Protein AF-A0A9C9TRP1-F1 (afdb_monomer_lite)

Radius of gyration: 16.71 Å; chains: 1; bounding box: 44×21×56 Å

Sequence (97 aa):
MAILVLIALPFAFRKRKKAGPLKREEFCRHLQGMGTEAALKERGSDEEKIGLSRYSGQSSEGIIELRGRNIAFVNVISIASQYGVSYFLDYLVKAST

Secondary structure (DSSP, 8-state):
-HHHHHHHHHHHHHHS--SHHHHHHHHHHHHHHTT--EEEPPTT-GGGGTT----TTEEEEEEEEE-SSSEEEEEEEEEEETTEEEEEEEEEEPP--

Foldseek 3Di:
DVVCCVVVVVVVVCVLVACALVVVVVVQVVCVVVVWPKDFDDPDDPCLVVPDDPDPQKDWSGWIATPPDQWGIKTWIWGDDPVGIDIDIDTDGHPDD

Structure (mmCIF, N/CA/C/O backbone):
data_AF-A0A9C9TRP1-F1
#
_entry.id   AF-A0A9C9TRP1-F1
#
loop_
_atom_site.group_PDB
_atom_site.id
_atom_site.type_symbol
_atom_site.label_atom_id
_atom_site.label_alt_id
_atom_site.label_comp_id
_atom_site.label_asym_id
_atom_site.label_entity_id
_atom_site.label_seq_id
_atom_site.pdbx_PDB_ins_code
_atom_site.Cartn_x
_atom_site.Cartn_y
_atom_site.Cartn_z
_atom_site.occupancy
_atom_site.B_iso_or_equiv
_atom_site.auth_seq_id
_atom_site.auth_comp_id
_atom_site.auth_asym_id
_atom_site.auth_atom_id
_atom_site.pdbx_PDB_model_num
ATOM 1 N N . MET A 1 1 ? 26.600 13.553 -32.801 1.00 54.06 1 MET A N 1
ATOM 2 C CA . MET A 1 1 ? 25.199 13.068 -32.774 1.00 54.06 1 MET A CA 1
ATOM 3 C C . MET A 1 1 ? 24.971 11.789 -31.951 1.00 54.06 1 MET A C 1
ATOM 5 O O . MET A 1 1 ? 23.855 11.599 -31.496 1.00 54.06 1 MET A O 1
ATOM 9 N N . ALA A 1 2 ? 25.977 10.941 -31.683 1.00 58.34 2 ALA A N 1
ATOM 10 C CA . ALA A 1 2 ? 25.782 9.683 -30.935 1.00 58.34 2 ALA A CA 1
ATOM 11 C C . ALA A 1 2 ? 25.607 9.833 -29.401 1.00 58.34 2 ALA A C 1
ATOM 13 O O . ALA A 1 2 ? 24.950 9.013 -28.767 1.00 58.34 2 ALA A O 1
ATOM 14 N N . ILE A 1 3 ? 26.143 10.900 -28.795 1.00 57.72 3 ILE A N 1
ATOM 15 C CA . ILE A 1 3 ? 26.137 11.090 -27.328 1.00 57.72 3 ILE A CA 1
ATOM 16 C C . ILE A 1 3 ? 24.727 11.400 -26.790 1.00 57.72 3 ILE A C 1
ATOM 18 O O . ILE A 1 3 ? 24.355 10.941 -25.713 1.00 57.72 3 ILE A O 1
ATOM 22 N N . LEU A 1 4 ? 23.901 12.109 -27.569 1.00 53.91 4 LEU A N 1
ATOM 23 C CA . LEU A 1 4 ? 22.511 12.406 -27.199 1.00 53.91 4 LEU A CA 1
ATOM 24 C C . LEU A 1 4 ? 21.652 11.141 -27.116 1.00 53.91 4 LEU A C 1
ATOM 26 O O . LEU A 1 4 ? 20.800 11.056 -26.239 1.00 53.91 4 LEU A O 1
ATOM 30 N N . VAL A 1 5 ? 21.911 10.135 -27.958 1.00 58.59 5 VAL A N 1
ATOM 31 C CA . VAL A 1 5 ? 21.199 8.846 -27.919 1.00 58.59 5 VAL A CA 1
ATOM 32 C C . VAL A 1 5 ? 21.573 8.064 -26.657 1.00 58.59 5 VAL A C 1
ATOM 34 O O . VAL A 1 5 ? 20.697 7.518 -25.994 1.00 58.59 5 VAL A O 1
ATOM 37 N N . LEU A 1 6 ? 22.848 8.089 -26.259 1.00 58.38 6 LEU A N 1
ATOM 38 C CA . LEU A 1 6 ? 23.347 7.421 -25.049 1.00 58.38 6 LEU A CA 1
ATOM 39 C C . LEU A 1 6 ? 22.825 8.026 -23.740 1.00 58.38 6 LEU A C 1
ATOM 41 O O . LEU A 1 6 ? 22.731 7.308 -22.751 1.00 58.38 6 LEU A O 1
ATOM 45 N N . ILE A 1 7 ? 22.451 9.308 -23.722 1.00 58.03 7 ILE A N 1
ATOM 46 C CA . ILE A 1 7 ? 21.831 9.951 -22.551 1.00 58.03 7 ILE A CA 1
ATOM 47 C C . ILE A 1 7 ? 20.302 9.851 -22.628 1.00 58.03 7 ILE A C 1
ATOM 49 O O . ILE A 1 7 ? 19.653 9.546 -21.628 1.00 58.03 7 ILE A O 1
ATOM 53 N N . ALA A 1 8 ? 19.707 10.056 -23.807 1.00 57.09 8 ALA A N 1
ATOM 54 C CA . ALA A 1 8 ? 18.257 10.048 -23.984 1.00 57.09 8 ALA A CA 1
ATOM 55 C C . ALA A 1 8 ? 17.641 8.656 -23.793 1.00 57.09 8 ALA A C 1
ATOM 57 O O . ALA A 1 8 ? 16.556 8.553 -23.223 1.00 57.09 8 ALA A O 1
ATOM 58 N N . LEU A 1 9 ? 18.323 7.584 -24.207 1.00 59.53 9 LEU A N 1
ATOM 59 C CA . LEU A 1 9 ? 17.808 6.217 -24.108 1.00 59.53 9 LEU A CA 1
ATOM 60 C C . LEU A 1 9 ? 17.665 5.722 -22.653 1.00 59.53 9 LEU A C 1
ATOM 62 O O . LEU A 1 9 ? 16.559 5.312 -22.285 1.00 59.53 9 LEU A O 1
ATOM 66 N N . PRO A 1 10 ? 18.687 5.815 -21.772 1.00 59.16 10 PRO A N 1
ATOM 67 C CA . PRO A 1 10 ? 18.510 5.470 -20.368 1.00 59.16 10 PRO A CA 1
ATOM 68 C C . PRO A 1 10 ? 17.538 6.423 -19.675 1.00 59.16 10 PRO A C 1
ATOM 70 O O . PRO A 1 10 ? 16.803 5.971 -18.809 1.00 59.16 10 PRO A O 1
ATOM 73 N N . PHE A 1 11 ? 17.444 7.702 -20.065 1.00 55.38 11 PHE A N 1
ATOM 74 C CA . PHE A 1 11 ? 16.477 8.643 -19.482 1.00 55.38 11 PHE A CA 1
ATOM 75 C C . PHE A 1 11 ? 15.024 8.362 -19.908 1.00 55.38 11 PHE A C 1
ATOM 77 O O . PHE A 1 11 ? 14.112 8.520 -19.096 1.00 55.38 11 PHE A O 1
ATOM 84 N N . ALA A 1 12 ? 14.796 7.894 -21.139 1.00 53.12 12 ALA A N 1
ATOM 85 C CA . ALA A 1 12 ? 13.496 7.431 -21.627 1.00 53.12 12 ALA A CA 1
ATOM 86 C C . ALA A 1 12 ? 13.075 6.111 -20.954 1.00 53.12 12 ALA A C 1
ATOM 88 O O . ALA A 1 12 ? 11.932 5.987 -20.515 1.00 53.12 12 ALA A O 1
ATOM 89 N N . PHE A 1 13 ? 14.007 5.173 -20.741 1.00 54.69 13 PHE A N 1
ATOM 90 C CA . PHE A 1 13 ? 13.780 3.991 -19.894 1.00 54.69 13 PHE A CA 1
ATOM 91 C C . PHE A 1 13 ? 13.594 4.351 -18.410 1.00 54.69 13 PHE A C 1
ATOM 93 O O . PHE A 1 13 ? 12.798 3.726 -17.719 1.00 54.69 13 PHE A O 1
ATOM 100 N N . ARG A 1 14 ? 14.235 5.419 -17.922 1.00 51.59 14 ARG A N 1
ATOM 101 C CA . ARG A 1 14 ? 13.981 5.989 -16.589 1.00 51.59 14 ARG A CA 1
ATOM 102 C C . ARG A 1 14 ? 12.642 6.723 -16.520 1.00 51.59 14 ARG A C 1
ATOM 104 O O . ARG A 1 14 ? 12.145 6.908 -15.421 1.00 51.59 14 ARG A O 1
ATOM 111 N N . LYS A 1 15 ? 12.062 7.163 -17.647 1.00 44.75 15 LYS A N 1
ATOM 112 C CA . LYS A 1 15 ? 10.705 7.742 -17.761 1.00 44.75 15 LYS A CA 1
ATOM 113 C C . LYS A 1 15 ? 9.610 6.696 -17.995 1.00 44.75 15 LYS A C 1
ATOM 115 O O . LYS A 1 15 ? 8.493 6.955 -17.570 1.00 44.75 15 LYS A O 1
ATOM 120 N N . ARG A 1 16 ? 9.956 5.458 -18.384 1.00 47.78 16 ARG A N 1
ATOM 121 C CA . ARG A 1 16 ? 9.294 4.236 -17.858 1.00 47.78 16 ARG A CA 1
ATOM 122 C C . ARG A 1 16 ? 9.579 4.045 -16.355 1.00 47.78 16 ARG A C 1
ATOM 124 O O . ARG A 1 16 ? 9.641 2.930 -15.844 1.00 47.78 16 ARG A O 1
ATOM 131 N N . LYS A 1 17 ? 9.775 5.156 -15.635 1.00 48.00 17 LYS A N 1
ATOM 132 C CA . LYS A 1 17 ? 9.581 5.295 -14.202 1.00 48.00 17 LYS A CA 1
ATOM 133 C C . LYS A 1 17 ? 8.324 4.504 -13.909 1.00 48.00 17 LYS A C 1
ATOM 135 O O . LYS A 1 17 ? 7.258 4.827 -14.431 1.00 48.00 17 LYS A O 1
ATOM 140 N N . LYS A 1 18 ? 8.539 3.419 -13.165 1.00 52.09 18 LYS A N 1
ATOM 141 C CA . LYS A 1 18 ? 7.585 2.724 -12.310 1.00 52.09 18 LYS A CA 1
ATOM 142 C C . LYS A 1 18 ? 6.321 3.569 -12.195 1.00 52.09 18 LYS A C 1
ATOM 144 O O . LYS A 1 18 ? 6.448 4.732 -11.817 1.00 52.09 18 LYS A O 1
ATOM 149 N N . ALA A 1 19 ? 5.151 3.023 -12.521 1.00 51.97 19 ALA A N 1
ATOM 150 C CA . ALA A 1 19 ? 3.883 3.760 -12.561 1.00 51.97 19 ALA A CA 1
ATOM 151 C C . ALA A 1 19 ? 3.497 4.474 -11.243 1.00 51.97 19 ALA A C 1
ATOM 153 O O . ALA A 1 19 ? 2.430 5.065 -11.170 1.00 51.97 19 ALA A O 1
ATOM 154 N N . GLY A 1 20 ? 4.371 4.477 -10.233 1.00 60.53 20 GLY A N 1
ATOM 155 C CA . GLY A 1 20 ? 4.607 5.642 -9.392 1.00 60.53 20 GLY A CA 1
ATOM 156 C C . GLY A 1 20 ? 3.391 6.069 -8.573 1.00 60.53 20 GLY A C 1
ATOM 157 O O . GLY A 1 20 ? 2.473 5.273 -8.371 1.00 60.53 20 GLY A O 1
ATOM 158 N N . PRO A 1 21 ? 3.342 7.344 -8.143 1.00 57.25 21 PRO A N 1
ATOM 159 C CA . PRO A 1 21 ? 2.223 7.898 -7.374 1.00 57.25 21 PRO A CA 1
ATOM 160 C C . PRO A 1 21 ? 0.847 7.663 -8.019 1.00 57.25 21 PRO A C 1
ATOM 162 O O . PRO A 1 21 ? -0.150 7.561 -7.307 1.00 57.25 21 PRO A O 1
ATOM 165 N N . LEU A 1 22 ? 0.805 7.518 -9.350 1.00 67.50 22 LEU A N 1
ATOM 166 C CA . LEU A 1 22 ? -0.417 7.342 -10.133 1.00 67.50 22 LEU A CA 1
ATOM 167 C C . LEU A 1 22 ? -1.205 6.097 -9.700 1.00 67.50 22 LEU A C 1
ATOM 169 O O . LEU A 1 22 ? -2.420 6.162 -9.551 1.00 67.50 22 LEU A O 1
ATOM 173 N N . LYS A 1 23 ? -0.515 4.982 -9.422 1.00 76.62 23 LYS A N 1
ATOM 174 C CA . LYS A 1 23 ? -1.152 3.739 -8.952 1.00 76.62 23 LYS A CA 1
ATOM 175 C C . LYS A 1 23 ? -1.754 3.885 -7.553 1.00 76.62 23 LYS A C 1
ATOM 177 O O . LYS A 1 23 ? -2.807 3.315 -7.283 1.00 76.62 23 LYS A O 1
ATOM 182 N N . ARG A 1 24 ? -1.112 4.664 -6.672 1.00 84.19 24 ARG A N 1
ATOM 183 C CA . ARG A 1 24 ? -1.621 4.950 -5.319 1.00 84.19 24 ARG A CA 1
ATOM 184 C C . ARG A 1 24 ? -2.891 5.798 -5.381 1.00 84.19 24 ARG A C 1
ATOM 186 O O . ARG A 1 24 ? -3.865 5.496 -4.699 1.00 84.19 24 ARG A O 1
ATOM 193 N N . GLU A 1 25 ? -2.882 6.846 -6.196 1.00 88.12 25 GLU A N 1
ATOM 194 C CA . GLU A 1 25 ? -4.027 7.743 -6.385 1.00 88.12 25 GLU A CA 1
ATOM 195 C C . GLU A 1 25 ? -5.217 7.025 -7.027 1.00 88.12 25 GLU A C 1
ATOM 197 O O . GLU A 1 25 ? -6.345 7.154 -6.551 1.00 88.12 25 GLU A O 1
ATOM 202 N N . GLU A 1 26 ? -4.962 6.225 -8.066 1.00 89.62 26 GLU A N 1
ATOM 203 C CA . GLU A 1 26 ? -5.971 5.396 -8.728 1.00 89.62 26 GLU A CA 1
ATOM 204 C C . GLU A 1 26 ? -6.605 4.408 -7.742 1.00 89.62 26 GLU A C 1
ATOM 206 O O . GLU A 1 26 ? -7.830 4.319 -7.654 1.00 89.62 26 GLU A O 1
ATOM 211 N N . PHE A 1 27 ? -5.783 3.730 -6.936 1.00 88.44 27 PHE A N 1
ATOM 212 C CA . PHE A 1 27 ? -6.272 2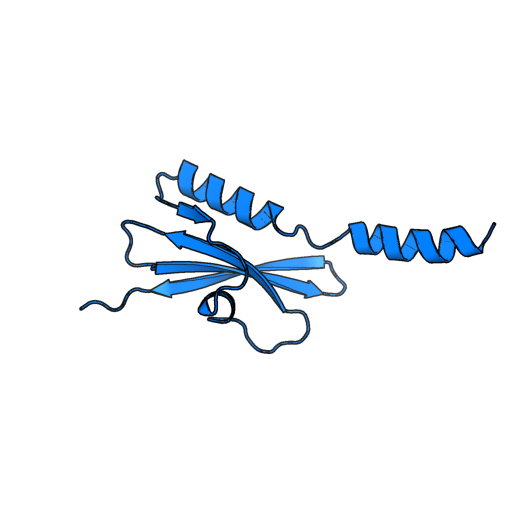.800 -5.925 1.00 88.44 27 PHE A CA 1
ATOM 213 C C . PHE A 1 27 ? -7.073 3.504 -4.819 1.00 88.44 27 PHE A C 1
ATOM 215 O O . PHE A 1 27 ? -8.154 3.043 -4.460 1.00 88.44 27 PHE A O 1
ATOM 222 N N . CYS A 1 28 ? -6.613 4.661 -4.331 1.00 90.75 28 CYS A N 1
ATOM 223 C CA . CYS A 1 28 ? -7.358 5.458 -3.354 1.00 90.75 28 CYS A CA 1
ATOM 224 C C . CYS A 1 28 ? -8.725 5.892 -3.900 1.00 90.75 28 CYS A C 1
ATOM 226 O O . CYS A 1 28 ? -9.734 5.769 -3.208 1.00 90.75 28 CYS A O 1
ATOM 228 N N . ARG A 1 29 ? -8.782 6.350 -5.157 1.00 92.88 29 ARG A N 1
ATOM 229 C CA . ARG A 1 29 ? -10.042 6.724 -5.812 1.00 92.88 29 ARG A CA 1
ATOM 230 C C . ARG A 1 29 ? -10.965 5.523 -5.992 1.00 92.88 29 ARG A C 1
ATOM 232 O O . ARG A 1 29 ? -12.172 5.653 -5.814 1.00 92.88 29 ARG A O 1
ATOM 239 N N . HIS A 1 30 ? -10.416 4.358 -6.321 1.00 91.62 30 HIS A N 1
ATOM 240 C CA . HIS A 1 30 ? -11.198 3.132 -6.432 1.00 91.62 30 HIS A CA 1
ATOM 241 C C . HIS A 1 30 ? -11.830 2.745 -5.088 1.00 91.62 30 HIS A C 1
ATOM 243 O O . HIS A 1 30 ? -13.029 2.491 -5.026 1.00 91.62 30 HIS A O 1
ATOM 249 N N . LEU A 1 31 ? -11.057 2.797 -3.999 1.00 89.88 31 LEU A N 1
ATOM 250 C CA . LEU A 1 31 ? -11.559 2.548 -2.645 1.00 89.88 31 LEU A CA 1
ATOM 251 C C . LEU A 1 31 ? -12.677 3.524 -2.256 1.00 89.88 31 LEU A C 1
ATOM 253 O O . LEU A 1 31 ? -13.703 3.092 -1.730 1.00 89.88 31 LEU A O 1
ATOM 257 N N . GLN A 1 32 ? -12.512 4.811 -2.572 1.00 91.75 32 GLN A N 1
ATOM 258 C CA . GLN A 1 32 ? -13.557 5.824 -2.388 1.00 91.75 32 GLN A CA 1
ATOM 259 C C . GLN A 1 32 ? -14.813 5.503 -3.207 1.00 91.75 32 GLN A C 1
ATOM 261 O O . GLN A 1 32 ? -15.919 5.562 -2.676 1.00 91.75 32 GLN A O 1
ATOM 266 N N . GLY A 1 33 ? -14.657 5.093 -4.470 1.00 92.25 33 GLY A N 1
ATOM 267 C CA . GLY A 1 33 ? -15.766 4.670 -5.331 1.00 92.25 33 GLY A CA 1
ATOM 268 C C . GLY A 1 33 ? -16.520 3.441 -4.809 1.00 92.25 33 GLY A C 1
ATOM 269 O O . GLY A 1 33 ? -17.713 3.305 -5.054 1.00 92.25 33 GLY A O 1
ATOM 270 N N . MET A 1 34 ? -15.855 2.582 -4.033 1.00 90.12 34 MET A N 1
ATOM 271 C CA . MET A 1 34 ? -16.473 1.451 -3.330 1.00 90.12 34 MET A CA 1
ATOM 272 C C . MET A 1 34 ? -17.136 1.842 -1.995 1.00 90.12 34 MET A C 1
ATOM 274 O O . MET A 1 34 ? -17.549 0.963 -1.239 1.00 90.12 34 MET A O 1
ATOM 278 N N . GLY A 1 35 ? -17.198 3.134 -1.658 1.00 87.94 35 GLY A N 1
ATOM 279 C CA . GLY A 1 35 ? -17.747 3.617 -0.388 1.00 87.94 35 GLY A CA 1
ATOM 280 C C . GLY A 1 35 ? -16.805 3.427 0.804 1.00 87.94 35 GLY A C 1
ATOM 281 O O . GLY A 1 35 ? -17.251 3.377 1.947 1.00 87.94 35 GLY A O 1
ATOM 282 N N . THR A 1 36 ? -15.499 3.276 0.564 1.00 87.81 36 THR A N 1
ATOM 283 C CA . THR A 1 36 ? -14.499 3.252 1.637 1.00 87.81 36 THR A CA 1
ATOM 284 C C . THR A 1 36 ? -14.003 4.667 1.902 1.00 87.81 36 THR A C 1
ATOM 286 O O . THR A 1 36 ? -13.558 5.349 0.981 1.00 87.81 36 THR A O 1
ATOM 289 N N . GLU A 1 37 ? -14.006 5.097 3.163 1.00 90.62 37 GLU A N 1
ATOM 290 C CA . GLU A 1 37 ? -13.368 6.351 3.567 1.00 90.62 37 GLU A CA 1
ATOM 291 C C . GLU A 1 37 ? -11.841 6.206 3.497 1.00 90.62 37 GLU A C 1
ATOM 293 O O . GLU A 1 37 ? -11.183 5.842 4.471 1.00 90.62 37 GLU A O 1
ATOM 298 N N . ALA A 1 38 ? -11.281 6.435 2.311 1.00 90.88 38 ALA A N 1
ATOM 299 C CA . ALA A 1 38 ? -9.853 6.343 2.041 1.00 90.88 38 ALA A CA 1
ATOM 300 C C . ALA A 1 38 ? -9.252 7.732 1.791 1.00 90.88 38 ALA A C 1
ATOM 302 O O . ALA A 1 38 ? -9.835 8.538 1.062 1.00 90.88 38 ALA A O 1
ATOM 303 N N . ALA A 1 39 ? -8.076 8.003 2.357 1.00 90.12 39 ALA A N 1
ATOM 304 C CA . ALA A 1 39 ? -7.345 9.252 2.155 1.00 90.12 39 ALA A CA 1
ATOM 305 C C . ALA A 1 39 ? -5.855 8.994 1.910 1.00 90.12 39 ALA A C 1
ATOM 307 O O . ALA A 1 39 ? -5.246 8.124 2.531 1.00 90.12 39 ALA A O 1
ATOM 308 N N . LEU A 1 40 ? -5.248 9.767 1.010 1.00 89.12 40 LEU A N 1
ATOM 309 C CA . LEU A 1 40 ? -3.804 9.715 0.788 1.00 89.12 40 LEU A CA 1
ATOM 310 C C . LEU A 1 40 ? -3.083 10.368 1.967 1.00 89.12 40 LEU A C 1
ATOM 312 O O . LEU A 1 40 ? -3.364 11.520 2.292 1.00 89.12 40 LEU A O 1
ATOM 316 N N . LYS A 1 41 ? -2.123 9.659 2.564 1.00 85.00 41 LYS A N 1
ATOM 317 C CA . LYS A 1 41 ? -1.250 10.222 3.599 1.00 85.00 41 LYS A CA 1
ATOM 318 C C . LYS A 1 41 ? -0.015 10.875 2.967 1.00 85.00 41 LYS A C 1
ATOM 320 O O . LYS A 1 41 ? 0.409 10.498 1.861 1.00 85.00 41 LYS A O 1
ATOM 325 N N . GLU A 1 42 ? 0.540 11.879 3.646 1.00 77.06 42 GLU A N 1
ATOM 326 C CA . GLU A 1 42 ? 1.797 12.513 3.240 1.00 77.06 42 GLU A CA 1
ATOM 327 C C . GLU A 1 42 ? 2.950 11.506 3.234 1.00 77.06 42 GLU A C 1
ATOM 329 O O . GLU A 1 42 ? 3.019 10.595 4.063 1.00 77.0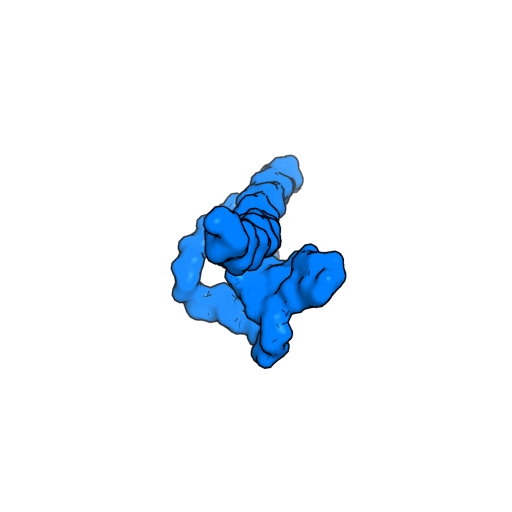6 42 GLU A O 1
ATOM 334 N N . ARG A 1 43 ? 3.852 11.679 2.263 1.00 72.25 43 ARG A N 1
ATOM 335 C CA . ARG A 1 43 ? 5.021 10.813 2.100 1.00 72.25 43 ARG A CA 1
ATOM 336 C C . ARG A 1 43 ? 6.081 11.106 3.152 1.00 72.25 43 ARG A C 1
ATOM 338 O O . ARG A 1 43 ? 6.258 12.253 3.545 1.00 72.25 43 ARG A O 1
ATOM 345 N N . GLY A 1 44 ? 6.836 10.083 3.541 1.00 67.62 44 GLY A N 1
ATOM 346 C CA . GLY A 1 44 ? 7.930 10.193 4.506 1.00 67.62 44 GLY A CA 1
ATOM 347 C C . GLY A 1 44 ? 7.534 9.929 5.958 1.00 67.62 44 GLY A C 1
ATOM 348 O O . GLY A 1 44 ? 8.378 10.078 6.839 1.00 67.62 44 GLY A O 1
ATOM 349 N N . SER A 1 45 ? 6.291 9.514 6.223 1.00 70.62 45 SER A N 1
ATOM 350 C CA . SER A 1 45 ? 5.912 9.046 7.560 1.00 70.62 45 SER A CA 1
ATOM 351 C C . SER A 1 45 ? 6.638 7.740 7.903 1.00 70.62 45 SER A C 1
ATOM 353 O O . SER A 1 45 ? 6.874 6.902 7.031 1.00 70.62 45 SER A O 1
ATOM 355 N N . ASP A 1 46 ? 6.987 7.537 9.176 1.00 72.88 46 ASP A N 1
ATOM 356 C CA . ASP A 1 46 ? 7.640 6.294 9.617 1.00 72.88 46 ASP A CA 1
ATOM 357 C C . ASP A 1 46 ? 6.769 5.055 9.390 1.00 72.88 46 ASP A C 1
ATOM 359 O O . ASP A 1 46 ? 7.280 3.948 9.219 1.00 72.88 46 ASP A O 1
ATOM 363 N N . GLU A 1 47 ? 5.458 5.256 9.287 1.00 73.62 47 GLU A N 1
ATOM 364 C CA . GLU A 1 47 ? 4.503 4.224 8.917 1.00 73.62 47 GLU A CA 1
ATOM 365 C C . GLU A 1 47 ? 4.776 3.658 7.518 1.00 73.62 47 GLU A C 1
ATOM 367 O O . GLU A 1 47 ? 4.527 2.479 7.289 1.00 73.62 47 GLU A O 1
ATOM 372 N N . GLU A 1 48 ? 5.344 4.437 6.584 1.00 73.81 48 GLU A N 1
ATOM 373 C CA . GLU A 1 48 ? 5.654 3.952 5.225 1.00 73.81 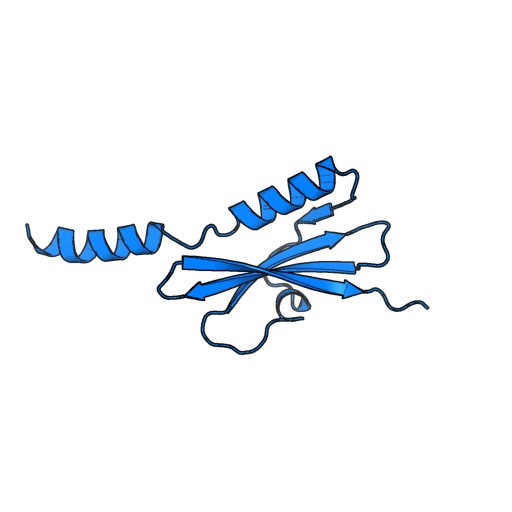48 GLU A CA 1
ATOM 374 C C . GLU A 1 48 ? 6.711 2.852 5.237 1.00 73.81 48 GLU A C 1
ATOM 376 O O . GLU A 1 48 ? 6.808 2.085 4.281 1.00 73.81 48 GLU A O 1
ATOM 381 N N . LYS A 1 49 ? 7.495 2.766 6.316 1.00 71.00 49 LYS A N 1
ATOM 382 C CA . LYS A 1 49 ? 8.510 1.733 6.529 1.00 71.00 49 LYS A CA 1
ATOM 383 C C . LYS A 1 49 ? 7.917 0.473 7.161 1.00 71.00 49 LYS A C 1
ATOM 385 O O . LYS A 1 49 ? 8.574 -0.568 7.149 1.00 71.00 49 LYS A O 1
ATOM 390 N N . ILE A 1 50 ? 6.696 0.544 7.699 1.00 69.81 50 ILE A N 1
ATOM 391 C CA . ILE A 1 50 ? 5.979 -0.611 8.240 1.00 69.81 50 ILE A CA 1
ATOM 392 C C . ILE A 1 50 ? 5.596 -1.508 7.064 1.00 69.81 50 ILE A C 1
ATOM 394 O O . ILE A 1 50 ? 4.981 -1.057 6.094 1.00 69.81 50 ILE A O 1
ATOM 398 N N . GLY A 1 51 ? 6.017 -2.770 7.138 1.00 64.06 51 GLY A N 1
ATOM 399 C CA . GLY A 1 51 ? 5.726 -3.758 6.102 1.00 64.06 51 GLY A CA 1
ATOM 400 C C . GLY A 1 51 ? 6.738 -3.850 4.957 1.00 64.06 51 GLY A C 1
ATOM 401 O O . GLY A 1 51 ? 6.736 -4.818 4.197 1.00 64.06 51 GLY A O 1
ATOM 402 N N . LEU A 1 52 ? 7.681 -2.903 4.840 1.00 68.69 52 LEU A N 1
ATOM 403 C CA . LEU A 1 52 ? 8.749 -3.035 3.847 1.00 68.69 52 LEU A CA 1
ATOM 404 C C . LEU A 1 52 ? 9.766 -4.094 4.268 1.00 68.69 52 LEU A C 1
ATOM 406 O O . LEU A 1 52 ? 10.598 -3.889 5.156 1.00 68.69 52 LEU A O 1
ATOM 410 N N . SER A 1 53 ? 9.750 -5.224 3.562 1.00 60.62 53 SER A N 1
ATOM 411 C CA . SER A 1 53 ? 10.844 -6.185 3.626 1.00 60.62 53 SER A CA 1
ATOM 412 C C . SER A 1 53 ? 12.099 -5.561 2.997 1.00 60.62 53 SER A C 1
ATOM 414 O O . SER A 1 53 ? 12.026 -4.890 1.968 1.00 60.62 53 SER A O 1
ATOM 416 N N . ARG A 1 54 ? 13.275 -5.756 3.611 1.00 59.91 54 ARG A N 1
ATOM 417 C CA . ARG A 1 54 ? 14.565 -5.166 3.177 1.00 59.91 54 ARG A CA 1
ATOM 418 C C . ARG A 1 54 ? 15.113 -5.775 1.870 1.00 59.91 54 ARG A C 1
ATOM 420 O O . ARG A 1 54 ? 16.323 -5.917 1.716 1.00 59.91 54 ARG A O 1
ATOM 427 N N . TYR A 1 55 ? 14.247 -6.182 0.947 1.00 61.44 55 TYR A N 1
ATOM 428 C CA . TYR A 1 55 ? 14.643 -6.722 -0.346 1.00 61.44 55 TYR A CA 1
ATOM 429 C C . TYR A 1 55 ? 15.043 -5.595 -1.300 1.00 61.44 55 TYR A C 1
ATOM 431 O O . TYR A 1 55 ? 14.318 -4.614 -1.489 1.00 61.44 55 TYR A O 1
ATOM 439 N N . SER A 1 56 ? 16.209 -5.745 -1.928 1.00 60.91 56 SER A N 1
ATOM 440 C CA . SER A 1 56 ? 16.690 -4.824 -2.953 1.00 60.91 56 SER A CA 1
ATOM 441 C C . SER A 1 56 ? 15.692 -4.781 -4.118 1.00 60.91 56 SER A C 1
ATOM 443 O O . SER A 1 56 ? 15.438 -5.779 -4.784 1.00 60.91 56 SER A O 1
ATOM 445 N N . GLY A 1 57 ? 15.081 -3.614 -4.343 1.00 68.25 57 GLY A N 1
ATOM 446 C CA . GLY A 1 57 ? 14.103 -3.396 -5.418 1.00 68.25 57 GLY A CA 1
ATOM 447 C C . GLY A 1 57 ? 12.671 -3.107 -4.958 1.00 68.25 57 GLY A C 1
ATOM 448 O O . GLY A 1 57 ? 11.874 -2.667 -5.793 1.00 68.25 57 GLY A O 1
ATOM 449 N N . GLN A 1 58 ? 12.365 -3.278 -3.665 1.00 78.94 58 GLN A N 1
ATOM 450 C CA . GLN A 1 58 ? 11.123 -2.800 -3.047 1.00 78.94 58 GLN A CA 1
ATOM 451 C C . GLN A 1 58 ? 11.164 -1.288 -2.788 1.00 78.94 58 GLN A C 1
ATOM 453 O O . GLN A 1 58 ? 12.203 -0.716 -2.452 1.00 78.94 58 GLN A O 1
ATOM 458 N N . SER A 1 59 ? 10.039 -0.604 -2.979 1.00 78.44 59 SER A N 1
ATOM 459 C CA . SER A 1 59 ? 9.879 0.823 -2.683 1.00 78.44 59 SER A CA 1
ATOM 460 C C . SER A 1 59 ? 8.448 1.090 -2.218 1.00 78.44 59 SER A C 1
ATOM 462 O O . SER A 1 59 ? 7.512 0.605 -2.851 1.00 78.44 59 SER A O 1
ATOM 464 N N . SER A 1 60 ? 8.260 1.855 -1.137 1.00 81.38 60 SER A N 1
ATOM 465 C CA . SER A 1 60 ? 6.924 2.373 -0.807 1.00 81.38 60 SER A CA 1
ATOM 466 C C . SER A 1 60 ? 6.537 3.430 -1.840 1.00 81.38 60 SER A C 1
ATOM 468 O O . SER A 1 60 ? 7.300 4.358 -2.110 1.00 81.38 60 SER A O 1
ATOM 470 N N . GLU A 1 61 ? 5.348 3.295 -2.416 1.00 83.94 61 GLU A N 1
ATOM 471 C CA . GLU A 1 61 ? 4.704 4.328 -3.232 1.00 83.94 61 GLU A CA 1
ATOM 472 C C . GLU A 1 61 ? 3.858 5.284 -2.372 1.00 83.94 61 GLU A C 1
ATOM 474 O O . GLU A 1 61 ? 3.456 6.361 -2.839 1.00 83.94 61 GLU A O 1
ATOM 479 N N . GLY A 1 62 ? 3.636 4.912 -1.109 1.00 82.88 62 GLY A N 1
ATOM 480 C CA . GLY A 1 62 ? 3.021 5.699 -0.052 1.00 82.88 62 GLY A CA 1
ATOM 481 C C . GLY A 1 62 ? 1.819 5.015 0.595 1.00 82.88 62 GLY A C 1
ATOM 482 O O . GLY A 1 62 ? 1.327 3.983 0.129 1.00 82.88 62 GLY A O 1
ATOM 483 N N . ILE A 1 63 ? 1.322 5.640 1.659 1.00 88.06 63 ILE A N 1
ATOM 484 C CA . ILE A 1 63 ? 0.219 5.111 2.466 1.00 88.06 63 ILE A CA 1
ATOM 485 C C . ILE A 1 63 ? -1.138 5.708 2.082 1.00 88.06 63 ILE A C 1
ATOM 487 O O . ILE A 1 63 ? -1.252 6.883 1.717 1.00 88.06 63 ILE A O 1
ATOM 491 N N . ILE A 1 64 ? -2.167 4.873 2.211 1.00 90.19 64 ILE A N 1
ATOM 492 C CA . ILE A 1 64 ? -3.582 5.228 2.187 1.00 90.19 64 ILE A CA 1
ATOM 493 C C . ILE A 1 64 ? -4.164 4.947 3.576 1.00 90.19 64 ILE A C 1
ATOM 495 O O . ILE A 1 64 ? -4.162 3.808 4.039 1.00 90.19 64 ILE A O 1
ATOM 499 N N . GLU A 1 65 ? -4.660 5.980 4.245 1.00 90.56 65 GLU A N 1
ATOM 500 C CA . GLU A 1 65 ? -5.401 5.852 5.499 1.00 90.56 65 GLU A CA 1
ATOM 501 C C . GLU A 1 65 ? -6.819 5.350 5.206 1.00 90.56 65 GLU A C 1
ATOM 503 O O . GLU A 1 65 ? -7.469 5.853 4.288 1.00 90.56 65 GLU A O 1
ATOM 508 N N . LEU A 1 66 ? -7.301 4.380 5.992 1.00 89.56 66 LEU A N 1
ATOM 509 C CA . LEU A 1 66 ? -8.681 3.895 5.929 1.00 89.56 66 LEU A CA 1
ATOM 510 C C . LEU A 1 66 ? -9.422 4.255 7.222 1.00 89.56 66 LEU A C 1
ATOM 512 O O . LEU A 1 66 ? -9.090 3.791 8.317 1.00 89.56 66 LEU A O 1
ATOM 516 N N . ARG A 1 67 ? -10.464 5.077 7.102 1.00 85.25 67 ARG A N 1
ATOM 517 C CA . ARG A 1 67 ? -11.329 5.473 8.219 1.00 85.25 67 ARG A CA 1
ATOM 518 C C . ARG A 1 67 ? -12.561 4.572 8.296 1.00 85.25 67 ARG A C 1
ATOM 520 O O . ARG A 1 67 ? -12.943 3.916 7.329 1.00 85.25 67 ARG A O 1
ATOM 527 N N . GLY A 1 68 ? -13.108 4.436 9.504 1.00 79.06 68 GLY A N 1
ATOM 528 C CA . GLY A 1 68 ? -14.311 3.629 9.751 1.00 79.06 68 GLY A CA 1
ATOM 529 C C . GLY A 1 68 ? -14.148 2.107 9.620 1.00 79.06 68 GLY A C 1
ATOM 530 O O . GLY A 1 68 ? -15.141 1.389 9.664 1.00 79.06 68 GLY A O 1
ATOM 531 N N . ARG A 1 69 ? -12.922 1.585 9.462 1.00 78.88 69 ARG A N 1
ATOM 532 C CA . ARG A 1 69 ? -12.644 0.138 9.374 1.00 78.88 69 ARG A CA 1
ATOM 533 C C . ARG A 1 69 ? -11.603 -0.316 10.400 1.00 78.88 69 ARG A C 1
ATOM 535 O O . ARG A 1 69 ? -10.865 0.503 10.956 1.00 78.88 69 ARG A O 1
ATOM 542 N N . ASN A 1 70 ? -11.516 -1.635 10.598 1.00 84.81 70 ASN A N 1
ATOM 543 C CA . ASN A 1 70 ? -10.501 -2.286 11.442 1.00 84.81 70 ASN A CA 1
ATOM 544 C C . ASN A 1 70 ? -9.082 -2.170 10.870 1.00 84.81 70 ASN A C 1
ATOM 546 O O . ASN A 1 70 ? -8.119 -2.452 11.568 1.00 84.81 70 ASN A O 1
ATOM 550 N N . ILE A 1 71 ? -8.933 -1.744 9.617 1.00 86.19 71 ILE A N 1
ATOM 551 C CA . ILE A 1 71 ? -7.635 -1.454 9.008 1.00 86.19 71 ILE A CA 1
ATOM 552 C C . ILE A 1 71 ? -7.301 0.013 9.292 1.00 86.19 71 ILE A C 1
ATOM 554 O O . ILE A 1 71 ? -8.132 0.886 9.058 1.00 86.19 71 ILE A O 1
ATOM 558 N N . ALA A 1 72 ? -6.111 0.279 9.828 1.00 85.31 72 ALA A N 1
ATOM 559 C CA . ALA A 1 72 ? -5.600 1.628 10.057 1.00 85.31 72 ALA A CA 1
ATOM 560 C C . ALA A 1 72 ? -5.145 2.261 8.742 1.00 85.31 72 ALA A C 1
ATOM 562 O O . ALA A 1 72 ? -5.600 3.340 8.364 1.00 85.31 72 ALA A O 1
ATOM 563 N N . PHE A 1 73 ? -4.278 1.557 8.022 1.00 87.31 73 PHE A N 1
ATOM 564 C CA . PHE A 1 73 ? -3.746 2.035 6.763 1.00 87.31 73 PHE A CA 1
ATOM 565 C C . PHE A 1 73 ? -3.319 0.889 5.851 1.00 87.31 73 PHE A C 1
ATOM 567 O O . PHE A 1 73 ? -3.097 -0.238 6.299 1.00 87.31 73 PHE A O 1
ATOM 574 N N . VAL A 1 74 ? -3.193 1.212 4.568 1.00 89.44 74 VAL A N 1
ATOM 575 C CA . VAL A 1 74 ? -2.667 0.341 3.520 1.00 89.44 74 VAL A CA 1
ATOM 576 C C . VAL A 1 74 ? -1.437 1.005 2.908 1.00 89.44 74 VAL A C 1
ATOM 578 O O . VAL A 1 74 ? -1.507 2.136 2.430 1.00 89.44 74 VAL A O 1
ATOM 581 N N . ASN A 1 75 ? -0.308 0.308 2.920 1.00 87.75 75 ASN A N 1
ATOM 582 C CA . ASN A 1 75 ? 0.926 0.695 2.254 1.00 87.75 75 ASN A CA 1
ATOM 583 C C . ASN A 1 75 ? 0.953 0.085 0.847 1.00 87.75 75 ASN A C 1
ATOM 585 O O . ASN A 1 75 ? 0.800 -1.126 0.679 1.00 87.75 75 ASN A O 1
ATOM 589 N N . VAL A 1 76 ? 1.147 0.921 -0.172 1.00 87.19 76 VAL A N 1
ATOM 590 C CA . VAL A 1 76 ? 1.299 0.461 -1.555 1.00 87.19 76 VAL A CA 1
ATOM 591 C C . VAL A 1 76 ? 2.786 0.284 -1.838 1.00 87.19 76 VAL A C 1
ATOM 593 O O . VAL A 1 76 ? 3.533 1.259 -1.868 1.00 87.19 76 VAL A O 1
ATOM 596 N N . ILE A 1 77 ? 3.225 -0.951 -2.067 1.00 84.50 77 ILE A N 1
ATOM 597 C CA . ILE A 1 77 ? 4.634 -1.299 -2.280 1.00 84.50 77 ILE A CA 1
ATOM 598 C C . ILE A 1 77 ? 4.844 -1.676 -3.746 1.00 84.50 77 ILE A C 1
ATOM 600 O O . ILE A 1 77 ? 4.108 -2.494 -4.297 1.00 84.50 77 ILE A O 1
ATOM 604 N N . SER A 1 78 ? 5.866 -1.113 -4.388 1.00 83.06 78 SER A N 1
ATOM 605 C CA . SER A 1 78 ? 6.293 -1.507 -5.729 1.00 83.06 78 SER A CA 1
ATOM 606 C C . SER A 1 78 ? 7.563 -2.356 -5.678 1.00 83.06 78 SER A C 1
ATOM 608 O O . SER A 1 78 ? 8.515 -2.035 -4.968 1.00 83.06 78 SER A O 1
ATOM 610 N N . ILE A 1 79 ? 7.591 -3.445 -6.449 1.00 83.12 79 ILE A N 1
ATOM 611 C CA . ILE A 1 79 ? 8.777 -4.288 -6.651 1.00 83.12 79 ILE A CA 1
ATOM 612 C C . ILE A 1 79 ? 9.187 -4.181 -8.106 1.00 83.12 79 ILE A C 1
ATOM 614 O O . ILE A 1 79 ? 8.449 -4.590 -9.003 1.00 83.12 79 ILE A O 1
ATOM 618 N N . ALA A 1 80 ? 10.371 -3.624 -8.343 1.00 78.38 80 ALA A N 1
ATOM 619 C CA . ALA A 1 80 ? 10.933 -3.553 -9.682 1.00 78.38 80 ALA A CA 1
ATOM 620 C C . ALA A 1 80 ? 11.722 -4.824 -10.011 1.00 78.38 80 ALA A C 1
ATOM 622 O O . ALA A 1 80 ? 12.588 -5.241 -9.248 1.00 78.38 80 ALA A O 1
ATOM 623 N N . SER A 1 81 ? 11.451 -5.391 -11.182 1.00 74.12 81 SER A N 1
ATOM 624 C CA . SER A 1 81 ? 12.180 -6.518 -11.760 1.00 74.12 81 SER A CA 1
ATOM 625 C C . SER A 1 81 ? 12.577 -6.212 -13.207 1.00 74.12 81 SER A C 1
ATOM 627 O O . SER A 1 81 ? 12.099 -5.247 -13.809 1.00 74.12 81 SER A O 1
ATOM 629 N N . GLN A 1 82 ? 13.409 -7.071 -13.796 1.00 76.88 82 GLN A N 1
ATOM 630 C CA . GLN A 1 82 ? 13.751 -7.012 -15.222 1.00 76.88 82 GLN A CA 1
ATOM 631 C C . GLN A 1 82 ? 12.536 -7.169 -16.161 1.00 76.88 82 GLN A C 1
ATOM 633 O O . GLN A 1 82 ? 12.610 -6.768 -17.319 1.00 76.88 82 GLN A O 1
ATOM 638 N N . TYR A 1 83 ? 11.416 -7.710 -15.665 1.00 74.81 83 TYR A N 1
ATOM 639 C CA . TYR A 1 83 ? 10.189 -7.952 -16.434 1.00 74.81 83 TYR A CA 1
ATOM 640 C C . TYR A 1 83 ? 9.111 -6.879 -16.230 1.00 74.81 83 TYR A C 1
ATOM 642 O O . TYR A 1 83 ? 8.060 -6.936 -16.862 1.00 74.81 83 TYR A O 1
ATOM 650 N N . GLY A 1 84 ? 9.353 -5.893 -15.363 1.00 72.75 84 GLY A N 1
ATOM 651 C CA . GLY A 1 84 ? 8.390 -4.840 -15.053 1.00 72.75 84 GLY A CA 1
ATOM 652 C C . GLY A 1 84 ? 8.261 -4.569 -13.559 1.00 72.75 84 GLY A C 1
ATOM 653 O O . GLY A 1 84 ? 9.117 -4.954 -12.760 1.00 72.75 84 GLY A O 1
ATOM 654 N N . VAL A 1 85 ? 7.186 -3.871 -13.190 1.00 77.12 85 VAL A N 1
ATOM 655 C CA . VAL A 1 85 ? 6.897 -3.477 -11.807 1.00 77.12 85 VAL A CA 1
ATOM 656 C C . VAL A 1 85 ? 5.627 -4.165 -11.335 1.00 77.12 85 VAL A C 1
ATOM 658 O O . VAL A 1 85 ? 4.561 -3.955 -11.914 1.00 77.12 85 VAL A O 1
ATOM 661 N N . SER A 1 86 ? 5.750 -4.938 -10.263 1.00 80.88 86 SER A N 1
ATOM 662 C CA . SER A 1 86 ? 4.614 -5.525 -9.554 1.00 80.88 86 SER A CA 1
ATOM 663 C C . SER A 1 86 ? 4.245 -4.654 -8.358 1.00 80.88 86 SER A C 1
ATOM 665 O O . SER A 1 86 ? 5.124 -4.064 -7.727 1.00 80.88 86 SER A O 1
ATOM 667 N N . TYR A 1 87 ? 2.953 -4.579 -8.050 1.00 82.50 87 TYR A N 1
ATOM 668 C CA . TYR A 1 87 ? 2.422 -3.809 -6.927 1.00 82.50 87 TYR A CA 1
ATOM 669 C C . TYR A 1 87 ? 1.831 -4.753 -5.889 1.00 82.50 87 TYR A C 1
ATOM 671 O O . TYR A 1 87 ? 1.096 -5.674 -6.239 1.00 82.50 87 TYR A O 1
ATOM 679 N N . PHE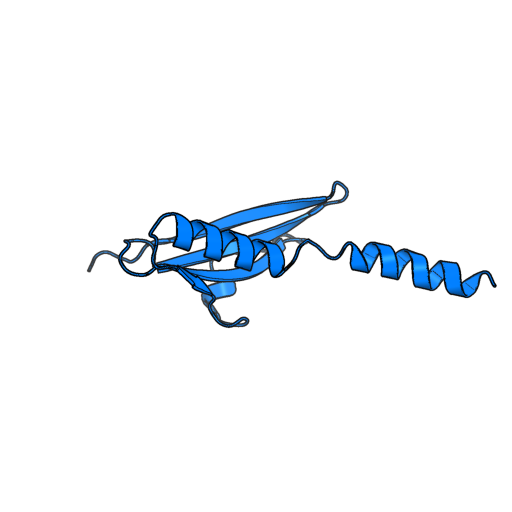 A 1 88 ? 2.145 -4.498 -4.627 1.00 83.94 88 PHE A N 1
ATOM 680 C CA . PHE A 1 88 ? 1.669 -5.247 -3.474 1.00 83.94 88 PHE A CA 1
ATOM 681 C C . PHE A 1 88 ? 1.028 -4.285 -2.480 1.00 83.94 88 PHE A C 1
ATOM 683 O O . PHE A 1 88 ? 1.388 -3.107 -2.417 1.00 83.94 88 PHE A O 1
ATOM 690 N N . LEU A 1 89 ? 0.069 -4.800 -1.720 1.00 86.12 89 LEU A N 1
ATOM 691 C CA . LEU A 1 89 ? -0.591 -4.071 -0.650 1.00 86.12 89 LEU A CA 1
ATOM 692 C 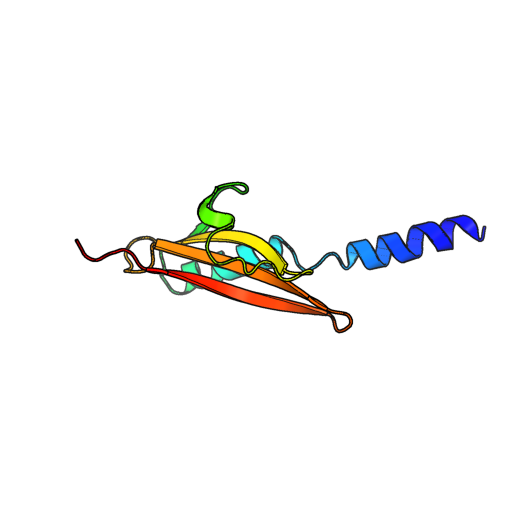C . LEU A 1 89 ? -0.189 -4.717 0.664 1.00 86.12 89 LEU A C 1
ATOM 694 O O . LEU A 1 89 ? -0.404 -5.914 0.844 1.00 86.12 89 LEU A O 1
ATOM 698 N N . ASP A 1 90 ? 0.369 -3.915 1.557 1.00 86.50 90 ASP A N 1
ATOM 699 C CA . ASP A 1 90 ? 0.538 -4.292 2.953 1.00 86.50 90 ASP A CA 1
ATOM 700 C C . ASP A 1 90 ? -0.419 -3.467 3.811 1.00 86.50 90 ASP A C 1
ATOM 702 O O . ASP A 1 90 ? -0.761 -2.342 3.444 1.00 86.50 90 ASP A O 1
ATOM 706 N N . TYR A 1 91 ? -0.905 -4.008 4.920 1.00 86.31 91 TYR A N 1
ATOM 707 C CA . TYR A 1 91 ? -1.922 -3.342 5.727 1.00 86.31 91 TYR A CA 1
ATOM 708 C C . TYR A 1 91 ? -1.698 -3.548 7.218 1.00 86.31 91 TYR A C 1
ATOM 710 O O . TYR A 1 91 ? -1.337 -4.629 7.676 1.00 86.31 91 TYR A O 1
ATOM 718 N N . LEU A 1 92 ? -1.984 -2.502 7.991 1.00 85.88 92 LEU A N 1
ATOM 719 C CA . LEU A 1 92 ? -1.966 -2.573 9.446 1.00 85.88 92 LEU A CA 1
ATOM 720 C C . LEU A 1 92 ? -3.393 -2.633 9.985 1.00 85.88 92 LEU A C 1
ATOM 722 O O . LEU A 1 92 ? -4.215 -1.760 9.702 1.00 85.88 92 LEU A O 1
ATOM 726 N N . VAL A 1 93 ? -3.677 -3.649 10.795 1.00 87.25 93 VAL A N 1
ATOM 727 C CA . VAL A 1 93 ? -4.945 -3.782 11.520 1.00 87.25 93 VAL A CA 1
ATOM 728 C C . VAL A 1 93 ? -4.839 -3.031 12.848 1.00 87.25 93 VAL A C 1
ATOM 730 O O . VAL A 1 93 ? -3.828 -3.122 13.542 1.00 87.25 93 VAL A O 1
ATOM 733 N N . LYS A 1 94 ? -5.878 -2.271 13.202 1.00 85.25 94 LYS A N 1
ATOM 734 C CA . LYS A 1 94 ? -5.998 -1.612 14.505 1.00 85.25 94 LYS A CA 1
ATOM 735 C C . LYS A 1 94 ? -6.073 -2.687 15.584 1.00 85.25 94 LYS A C 1
ATOM 737 O O . LYS A 1 94 ? -6.866 -3.619 15.463 1.00 85.25 94 LYS A O 1
ATOM 742 N N . ALA A 1 95 ? -5.269 -2.552 16.634 1.00 79.12 95 ALA A N 1
ATOM 743 C CA . ALA A 1 95 ? -5.446 -3.376 17.820 1.00 79.12 95 ALA A CA 1
ATOM 744 C C . ALA A 1 95 ? -6.848 -3.113 18.390 1.00 79.12 95 ALA A C 1
ATOM 746 O O . ALA A 1 95 ? -7.252 -1.958 18.527 1.00 79.12 95 ALA A O 1
ATOM 747 N N . SER A 1 96 ? -7.603 -4.176 18.665 1.00 69.31 96 SER A N 1
ATOM 748 C CA . SER A 1 96 ? -8.848 -4.073 19.419 1.00 69.31 96 SER A CA 1
ATOM 749 C C . SER A 1 96 ? -8.485 -3.749 20.865 1.00 69.31 96 SER A C 1
ATOM 751 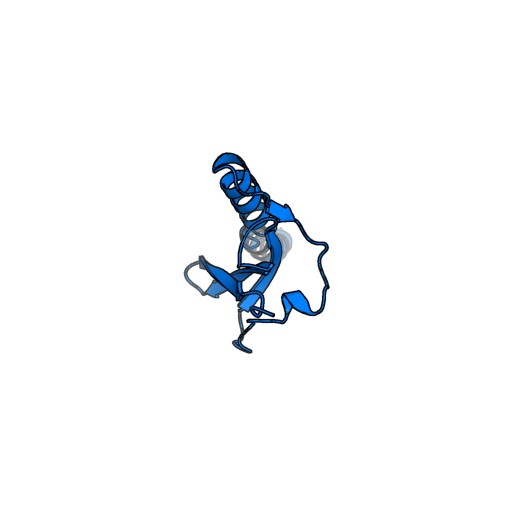O O . SER A 1 96 ? -7.944 -4.614 21.557 1.00 69.31 96 SER A O 1
ATOM 753 N N . THR A 1 97 ? -8.720 -2.509 21.281 1.00 57.56 97 THR A N 1
ATOM 754 C CA . THR A 1 97 ? -8.684 -2.117 22.695 1.00 57.56 97 THR A CA 1
ATOM 755 C C . THR A 1 97 ? -10.044 -2.364 23.324 1.00 57.56 97 THR A C 1
ATOM 757 O O . THR A 1 97 ? -11.053 -2.056 22.648 1.00 57.56 97 THR A O 1
#

pLDDT: mean 75.16, std 13.51, range [44.75, 92.88]